Protein AF-A0A921JZB7-F1 (afdb_monomer)

Secondary structure (DSSP, 8-state):
-------EEEEEEPPTT--------S---SHHHHHHHHHHT-TT--EEEEEESSPPPPTT-HHHHHHHHHHHHHHHHHHHTS---GGGEEEEEE--GGG----

Foldseek 3Di:
DDPPPDKDKDKDFDDPPDWDADDQDDDCQACLSVLQVVLNPPRQATMEIETEQDDGHGNVNNVVLLVVLQVSQCVSCVVHVHRGGSSNYHYDYDYYPVPPDDD

Nearest PDB structures (foldseek):
  3it6-assembly1_C  TM=7.399E-01  e=6.814E-04  Mycobacterium tuberculosis
  2v4i-assembly1_A  TM=5.986E-01  e=2.368E-02  Streptomyces clavuligerus
  1vz7-assembly2_D  TM=6.307E-01  e=1.146E-01  Streptomyces clavuligerus
  1vz7-assembly2_C  TM=5.506E-01  e=4.863E-01  Streptomyces clavuligerus
  7yia-assembly1_A  TM=3.024E-01  e=3.729E+00  Enterobacter cloacae

Organism: NCBI:txid499555

Radius of gyration: 14.34 Å; Cα contacts (8 Å, |Δi|>4): 172; chains: 1; bounding box: 37×34×43 Å

pLDDT: mean 76.75, std 13.87, range [37.22, 93.69]

Solvent-accessible surface area (backbone atoms only — not comparable to full-atom values): 6072 Å² total; per-residue (Å²): 133,82,78,77,78,80,67,50,72,45,79,50,70,56,58,88,94,52,69,59,84,58,84,79,83,80,79,74,78,21,20,33,49,48,52,29,52,66,38,41,77,43,79,57,38,39,34,39,39,36,38,33,67,39,83,67,48,50,60,87,38,45,72,58,51,50,54,52,30,36,53,50,16,50,55,55,18,73,75,62,86,41,96,46,48,43,80,18,36,36,40,42,64,38,67,45,87,83,73,80,68,89,131

Mean predicted aligned error: 8.25 Å

Structure (mmCIF, N/CA/C/O backbone):
data_AF-A0A921JZB7-F1
#
_entry.id   AF-A0A921JZB7-F1
#
loop_
_atom_site.group_PDB
_atom_site.id
_atom_site.type_symbol
_atom_site.label_atom_id
_atom_site.label_alt_id
_atom_site.label_comp_id
_atom_site.label_asym_id
_atom_site.label_entity_id
_atom_site.label_seq_id
_atom_site.pdbx_PDB_ins_code
_atom_site.Cartn_x
_atom_site.Cartn_y
_atom_site.Cartn_z
_atom_site.occupancy
_atom_site.B_iso_or_equiv
_atom_site.auth_seq_id
_atom_site.auth_comp_id
_atom_site.auth_asym_id
_atom_site.auth_atom_id
_atom_site.pdbx_PDB_model_num
ATOM 1 N N . MET A 1 1 ? 21.494 21.172 -8.335 1.00 37.22 1 MET A N 1
ATOM 2 C CA . MET A 1 1 ? 20.216 21.342 -7.623 1.00 37.22 1 MET A CA 1
ATOM 3 C C . MET A 1 1 ? 19.284 20.327 -8.255 1.00 37.22 1 MET A C 1
ATOM 5 O O . MET A 1 1 ? 18.818 20.564 -9.355 1.00 37.22 1 MET A O 1
ATOM 9 N N . THR A 1 2 ? 19.217 19.125 -7.690 1.00 41.50 2 THR A N 1
ATOM 10 C CA . THR A 1 2 ? 18.379 18.038 -8.208 1.00 41.50 2 THR A CA 1
ATOM 11 C C . THR A 1 2 ? 16.935 18.421 -7.927 1.00 41.50 2 THR A C 1
ATOM 13 O O . THR A 1 2 ? 16.573 18.605 -6.765 1.00 41.50 2 THR A O 1
ATOM 16 N N . GLU A 1 3 ? 16.151 18.639 -8.978 1.00 43.69 3 GLU A N 1
ATOM 17 C CA . GLU A 1 3 ? 14.711 18.827 -8.851 1.00 43.69 3 GLU A CA 1
ATOM 18 C C . GLU A 1 3 ? 14.161 17.567 -8.180 1.00 43.69 3 GLU A C 1
ATOM 20 O O . GLU A 1 3 ? 14.335 16.462 -8.690 1.00 43.69 3 GLU A O 1
ATOM 25 N N . LEU A 1 4 ? 13.602 17.705 -6.974 1.00 47.25 4 LEU A N 1
ATOM 26 C CA . LEU A 1 4 ? 12.794 16.634 -6.410 1.00 47.25 4 LEU A CA 1
ATOM 27 C C . LEU A 1 4 ? 11.572 16.525 -7.317 1.00 47.25 4 LEU A C 1
ATOM 29 O O . LEU A 1 4 ? 10.673 17.361 -7.226 1.00 47.25 4 LEU A O 1
ATOM 33 N N . GLU A 1 5 ? 11.560 15.531 -8.201 1.00 56.22 5 GLU A N 1
ATOM 34 C CA . GLU A 1 5 ? 10.347 15.144 -8.911 1.00 56.22 5 GLU A CA 1
ATOM 35 C C . GLU A 1 5 ? 9.253 14.919 -7.862 1.00 56.22 5 GLU A C 1
ATOM 37 O O . GLU A 1 5 ? 9.412 14.167 -6.895 1.00 56.22 5 GLU A O 1
ATOM 42 N N . SER A 1 6 ? 8.178 15.697 -7.974 1.00 59.75 6 SER A N 1
ATOM 43 C CA . SER A 1 6 ? 7.086 15.664 -7.013 1.00 59.75 6 SER A CA 1
ATOM 44 C C . SER A 1 6 ? 6.345 14.344 -7.184 1.00 59.75 6 SER A C 1
ATOM 46 O O . SER A 1 6 ? 5.681 14.128 -8.191 1.00 59.75 6 SER A O 1
ATOM 48 N N . VAL A 1 7 ? 6.476 13.455 -6.202 1.00 63.34 7 VAL A N 1
ATOM 49 C CA . VAL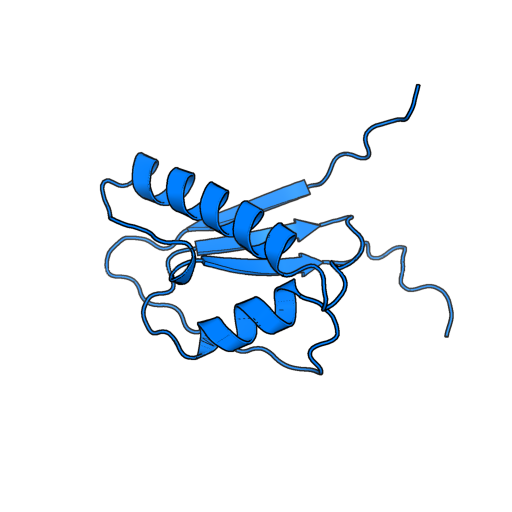 A 1 7 ? 5.721 12.202 -6.171 1.00 63.34 7 VAL A CA 1
ATOM 50 C C . VAL A 1 7 ? 4.288 12.507 -5.752 1.00 63.34 7 VAL A C 1
ATOM 52 O O . VAL A 1 7 ? 4.058 12.983 -4.636 1.00 63.34 7 VAL A O 1
ATOM 55 N N . ASP A 1 8 ? 3.318 12.209 -6.618 1.00 77.00 8 ASP A N 1
ATOM 56 C CA . ASP A 1 8 ? 1.902 12.365 -6.284 1.00 77.00 8 ASP A CA 1
ATOM 57 C C . ASP A 1 8 ? 1.453 11.134 -5.474 1.00 77.00 8 ASP A C 1
ATOM 59 O O . ASP A 1 8 ? 1.260 10.033 -6.003 1.00 77.00 8 ASP A O 1
ATOM 63 N N . VAL A 1 9 ? 1.361 11.302 -4.149 1.00 78.19 9 VAL A N 1
ATOM 64 C CA . VAL A 1 9 ? 0.941 10.252 -3.209 1.00 78.19 9 VAL A CA 1
ATOM 65 C C . VAL A 1 9 ? -0.503 10.488 -2.792 1.00 78.19 9 VAL A C 1
ATOM 67 O O . VAL A 1 9 ? -0.826 11.480 -2.135 1.00 78.19 9 VAL A O 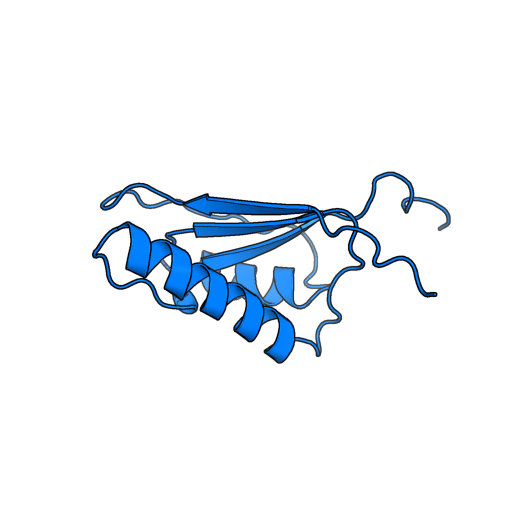1
ATOM 70 N N . ARG A 1 10 ? -1.379 9.528 -3.101 1.00 83.94 10 ARG A N 1
ATOM 71 C CA . ARG A 1 10 ? -2.788 9.562 -2.691 1.00 83.94 10 ARG A CA 1
ATOM 72 C C . ARG A 1 10 ? -3.095 8.467 -1.684 1.00 83.94 10 ARG A C 1
ATOM 74 O O . ARG A 1 10 ? -2.656 7.330 -1.821 1.00 83.94 10 ARG A O 1
ATOM 81 N N . LEU A 1 11 ? -3.898 8.812 -0.680 1.00 84.62 11 LEU A N 1
ATOM 82 C CA . LEU A 1 11 ? -4.330 7.895 0.370 1.00 84.62 11 LEU A CA 1
ATOM 83 C C . LEU A 1 11 ? -5.854 7.804 0.399 1.00 84.62 11 LEU A C 1
ATOM 85 O O . LEU A 1 11 ? -6.550 8.770 0.716 1.00 84.62 11 LEU A O 1
ATOM 89 N N . LEU A 1 12 ? -6.371 6.614 0.110 1.00 84.31 12 LEU A N 1
ATOM 90 C CA . LEU A 1 12 ? -7.795 6.302 0.174 1.00 84.31 12 LEU A CA 1
ATOM 91 C C . LEU A 1 12 ? -8.054 5.504 1.451 1.00 84.31 12 LEU A C 1
ATOM 93 O O . LEU A 1 12 ? -7.478 4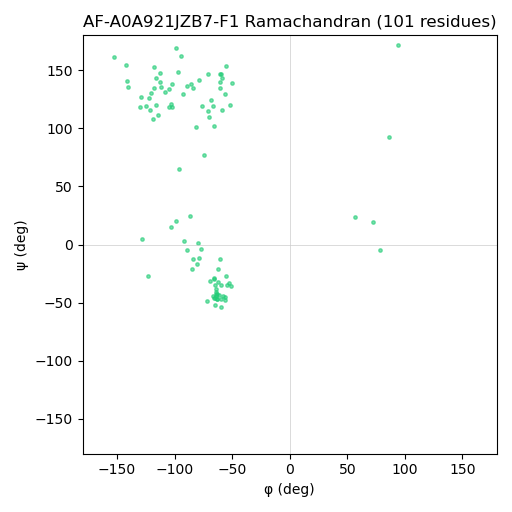.437 1.626 1.00 84.31 12 LEU A O 1
ATOM 97 N N . SER A 1 13 ? -8.911 5.997 2.349 1.00 8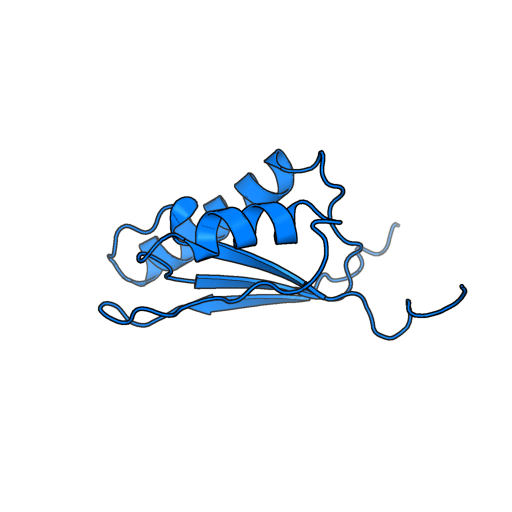5.06 13 SER A N 1
ATOM 98 C CA . SER A 1 13 ? -9.198 5.333 3.632 1.00 85.06 13 SER A CA 1
ATOM 99 C C . SER A 1 13 ? -10.676 4.977 3.793 1.00 85.06 13 SER A C 1
ATOM 101 O O . SER A 1 13 ? -11.569 5.819 3.666 1.00 85.06 13 SER A O 1
ATOM 103 N N . LEU A 1 14 ? -10.944 3.728 4.162 1.00 81.19 14 LEU A N 1
ATOM 104 C CA . LEU A 1 14 ? -12.286 3.190 4.367 1.00 81.19 14 LEU A CA 1
ATOM 105 C C . LEU A 1 14 ? -12.856 3.617 5.713 1.00 81.19 14 LEU A C 1
ATOM 107 O O . LEU A 1 14 ? -12.149 3.669 6.723 1.00 81.19 14 LEU A O 1
ATOM 111 N N . ARG A 1 15 ? -14.156 3.921 5.735 1.00 79.06 15 ARG A N 1
ATOM 112 C CA . ARG A 1 15 ? -14.851 4.253 6.982 1.00 79.06 15 ARG A CA 1
ATOM 113 C C . ARG A 1 15 ? -14.770 3.070 7.961 1.00 79.06 15 ARG A C 1
ATOM 115 O O . ARG A 1 15 ? -14.804 1.918 7.518 1.00 79.06 15 ARG A O 1
ATOM 122 N N . PRO A 1 16 ? -14.706 3.329 9.278 1.00 71.75 16 PRO A N 1
ATOM 123 C CA . PRO A 1 16 ? -14.778 2.271 10.280 1.00 71.75 16 PRO A CA 1
ATOM 124 C C . PRO A 1 16 ? -15.976 1.341 10.034 1.00 71.75 16 PRO A C 1
ATOM 126 O O . PRO A 1 16 ? -17.053 1.793 9.652 1.00 71.75 16 PRO A O 1
ATOM 129 N N . GLY A 1 17 ? -15.771 0.032 10.200 1.00 69.38 17 GLY A N 1
ATOM 130 C CA . GLY A 1 17 ? -16.799 -0.989 9.951 1.00 69.38 17 GLY A CA 1
ATOM 131 C C . GLY A 1 17 ? -17.027 -1.347 8.476 1.00 69.38 17 GLY A C 1
ATOM 132 O O . GLY A 1 17 ? -17.766 -2.285 8.195 1.00 69.38 17 GLY A O 1
ATOM 133 N N . THR A 1 18 ? -16.373 -0.660 7.533 1.00 73.06 18 THR A N 1
ATOM 134 C CA . THR A 1 18 ? -16.383 -1.044 6.114 1.00 73.06 18 THR A CA 1
ATOM 135 C C . THR A 1 18 ? -15.237 -2.009 5.828 1.00 73.06 18 THR A C 1
ATOM 137 O O . THR A 1 18 ? -14.107 -1.786 6.263 1.00 73.06 18 THR A O 1
ATOM 140 N N . THR A 1 19 ? -15.524 -3.065 5.073 1.00 66.88 19 THR A N 1
ATOM 141 C CA . THR A 1 19 ? -14.521 -3.978 4.516 1.00 66.88 19 THR A CA 1
ATOM 142 C C . THR A 1 19 ? -14.497 -3.814 3.006 1.00 66.88 19 THR A C 1
ATOM 144 O O . THR A 1 19 ? -15.561 -3.811 2.386 1.00 66.88 19 THR A O 1
ATOM 147 N N . ALA A 1 20 ? -13.314 -3.737 2.406 1.00 73.06 20 ALA A N 1
ATOM 148 C CA . ALA A 1 20 ? -13.168 -3.854 0.961 1.00 73.06 20 ALA A CA 1
ATOM 149 C C . ALA A 1 20 ? -12.318 -5.075 0.615 1.00 73.06 20 ALA A C 1
ATOM 151 O O . ALA A 1 20 ? -11.493 -5.526 1.410 1.00 73.06 20 ALA A O 1
ATOM 152 N N . ARG A 1 21 ? -12.560 -5.616 -0.576 1.00 72.19 21 ARG A N 1
ATOM 153 C CA . ARG A 1 21 ? -11.730 -6.652 -1.183 1.00 72.19 21 ARG A CA 1
ATOM 154 C C . ARG A 1 21 ? -10.862 -6.001 -2.242 1.00 72.19 21 ARG A C 1
ATOM 156 O O . ARG A 1 21 ? -11.352 -5.161 -2.993 1.00 72.19 21 ARG A O 1
ATOM 163 N N . ILE A 1 22 ? -9.602 -6.405 -2.287 1.00 75.75 22 ILE A N 1
ATOM 164 C CA . ILE A 1 22 ? -8.699 -6.066 -3.380 1.00 75.75 22 ILE A CA 1
ATOM 165 C C . ILE A 1 22 ? -8.483 -7.340 -4.171 1.00 75.75 22 ILE A C 1
ATOM 167 O O . ILE A 1 22 ? -8.196 -8.383 -3.587 1.00 75.75 22 ILE A O 1
ATOM 171 N N . ASP A 1 23 ? -8.628 -7.229 -5.483 1.00 75.19 23 ASP A N 1
ATOM 172 C CA . ASP A 1 23 ? -8.185 -8.250 -6.415 1.00 75.19 23 ASP A CA 1
ATOM 173 C C . ASP A 1 23 ? -6.910 -7.749 -7.097 1.00 75.19 23 ASP A C 1
ATOM 175 O O . ASP A 1 23 ? -6.829 -6.581 -7.487 1.00 75.19 23 ASP A O 1
ATOM 179 N N . VAL A 1 24 ? -5.901 -8.611 -7.182 1.00 76.44 24 VAL A N 1
ATOM 180 C CA . VAL A 1 24 ? -4.599 -8.279 -7.766 1.00 76.44 24 VAL A CA 1
ATOM 181 C C . VAL A 1 24 ? -4.379 -9.199 -8.953 1.00 76.44 24 VAL A C 1
ATOM 183 O O . VAL A 1 24 ? -4.121 -10.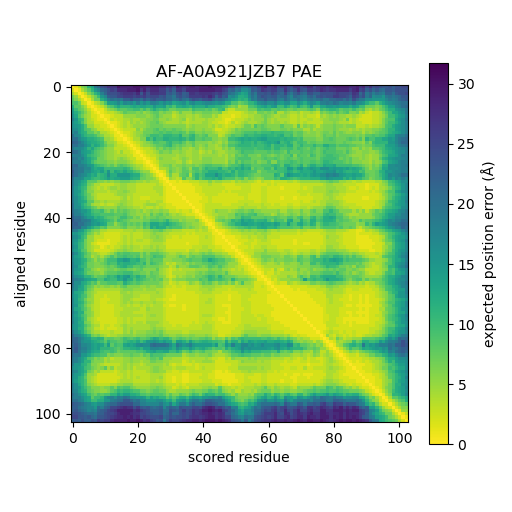392 -8.794 1.00 76.44 24 VAL A O 1
ATOM 186 N N . ALA A 1 25 ? -4.474 -8.633 -10.153 1.00 69.69 25 ALA A N 1
ATOM 187 C CA . ALA A 1 25 ? -4.235 -9.344 -11.399 1.00 69.69 25 ALA A CA 1
ATOM 188 C C . ALA A 1 25 ? -2.806 -9.107 -11.908 1.00 69.69 25 ALA A C 1
ATOM 190 O O . ALA A 1 25 ? -2.244 -8.028 -11.738 1.00 69.69 25 ALA A O 1
ATOM 191 N N . GLY A 1 26 ? -2.245 -10.112 -12.584 1.00 67.56 26 GLY A N 1
ATOM 192 C CA . GLY A 1 26 ? -0.913 -10.042 -13.191 1.00 67.56 26 GLY A CA 1
ATOM 193 C C . GLY A 1 26 ? 0.223 -10.580 -12.307 1.00 67.56 26 GLY A C 1
ATOM 194 O O . GLY A 1 26 ? -0.008 -10.964 -11.160 1.00 67.56 26 GLY A O 1
ATOM 195 N N . PRO A 1 27 ? 1.441 -10.695 -12.868 1.00 67.75 27 PRO A N 1
ATOM 196 C CA . PRO A 1 27 ? 2.615 -11.204 -12.160 1.00 67.75 27 PRO A CA 1
ATOM 197 C C . PRO A 1 27 ? 3.130 -10.211 -11.108 1.00 67.75 27 PRO A C 1
ATOM 199 O O . PRO A 1 27 ? 3.097 -9.000 -11.326 1.00 67.75 27 PRO A O 1
ATOM 202 N N . ASP A 1 28 ? 3.675 -10.730 -10.006 1.00 67.50 28 ASP A N 1
ATOM 203 C CA . ASP A 1 28 ? 4.277 -9.936 -8.928 1.00 67.50 28 ASP A CA 1
ATOM 204 C C . ASP A 1 28 ? 5.647 -9.394 -9.370 1.00 67.50 28 ASP A C 1
ATOM 206 O O . ASP A 1 28 ? 6.693 -9.936 -9.037 1.00 67.50 28 ASP A O 1
ATOM 210 N N . ARG A 1 29 ? 5.643 -8.346 -10.199 1.00 76.62 29 ARG A N 1
ATOM 211 C CA . ARG A 1 29 ? 6.869 -7.722 -10.735 1.00 76.62 29 ARG A CA 1
ATOM 212 C C . ARG A 1 29 ? 7.421 -6.600 -9.852 1.00 76.62 29 ARG A C 1
ATOM 214 O O . ARG A 1 29 ? 8.473 -6.052 -10.165 1.00 76.62 29 ARG A O 1
ATOM 221 N N . SER A 1 30 ? 6.715 -6.247 -8.778 1.00 85.44 30 SER A N 1
ATOM 222 C CA . SER A 1 30 ? 7.083 -5.161 -7.874 1.00 85.44 30 SER A CA 1
ATOM 223 C C . SER A 1 30 ? 6.764 -5.503 -6.418 1.00 85.44 30 SER A C 1
ATOM 225 O O . SER A 1 30 ? 5.865 -6.305 -6.134 1.00 85.44 30 SER A O 1
ATOM 227 N N . ALA A 1 31 ? 7.488 -4.887 -5.482 1.00 88.06 31 ALA A N 1
ATOM 228 C CA . ALA A 1 31 ? 7.263 -5.107 -4.055 1.00 88.06 31 ALA A CA 1
ATOM 229 C C . ALA A 1 31 ? 5.884 -4.598 -3.598 1.00 88.06 31 ALA A C 1
ATOM 231 O O . ALA A 1 31 ? 5.294 -5.170 -2.681 1.00 88.06 31 ALA A O 1
ATOM 232 N N . GLU A 1 32 ? 5.335 -3.560 -4.237 1.00 88.69 32 GLU A N 1
ATOM 233 C CA . GLU A 1 32 ? 3.989 -3.052 -3.941 1.00 88.69 32 GLU A CA 1
ATOM 234 C C . GLU A 1 32 ? 2.915 -4.086 -4.288 1.00 88.69 32 GLU A C 1
ATOM 236 O O . GLU A 1 32 ? 2.024 -4.351 -3.477 1.00 88.69 32 GLU A O 1
ATOM 241 N N . LEU A 1 33 ? 3.021 -4.705 -5.470 1.00 86.94 33 LEU A N 1
ATOM 242 C CA . LEU A 1 33 ? 2.116 -5.769 -5.908 1.00 86.94 33 LEU A CA 1
ATOM 243 C C . LEU A 1 33 ? 2.225 -6.991 -4.996 1.00 86.94 33 LEU A C 1
ATOM 245 O O . LEU A 1 33 ? 1.201 -7.487 -4.520 1.00 86.94 33 LEU A O 1
ATOM 249 N N . ALA A 1 34 ? 3.451 -7.422 -4.685 1.00 87.56 34 ALA A N 1
ATOM 250 C CA . ALA A 1 34 ? 3.690 -8.555 -3.800 1.00 87.56 34 ALA A CA 1
ATOM 251 C C . ALA A 1 34 ? 3.122 -8.306 -2.386 1.00 87.56 34 ALA A C 1
ATOM 253 O O . ALA A 1 34 ? 2.439 -9.171 -1.827 1.00 87.56 34 ALA A O 1
ATOM 254 N N . TRP A 1 35 ? 3.314 -7.103 -1.828 1.00 89.62 35 TRP A N 1
ATOM 255 C CA . TRP A 1 35 ? 2.697 -6.694 -0.563 1.00 89.62 35 TRP A CA 1
ATOM 256 C C . TRP A 1 35 ? 1.171 -6.740 -0.641 1.00 89.62 35 TRP A C 1
ATOM 258 O O . TRP A 1 35 ? 0.514 -7.392 0.174 1.00 89.62 35 TRP A O 1
ATOM 268 N N . THR A 1 36 ? 0.586 -6.078 -1.637 1.00 89.00 36 THR A N 1
ATOM 269 C CA . THR A 1 36 ? -0.871 -5.974 -1.763 1.00 89.00 36 THR A CA 1
ATOM 270 C C . THR A 1 36 ? -1.526 -7.326 -2.014 1.00 89.00 36 THR A C 1
ATOM 272 O O . THR A 1 36 ? -2.582 -7.593 -1.442 1.00 89.00 36 THR A O 1
ATOM 275 N N . ARG A 1 37 ? -0.883 -8.238 -2.751 1.00 86.81 37 ARG A N 1
ATOM 276 C CA . ARG A 1 37 ? -1.354 -9.620 -2.926 1.00 86.81 37 ARG A CA 1
ATOM 277 C C . ARG A 1 37 ? -1.354 -10.401 -1.609 1.00 86.81 37 ARG A C 1
ATOM 279 O O . ARG A 1 37 ? -2.323 -11.109 -1.318 1.00 86.81 37 ARG A O 1
ATOM 286 N N . GLN A 1 38 ? -0.328 -10.238 -0.768 1.00 83.56 38 GLN A N 1
ATOM 287 C CA . GLN A 1 38 ? -0.358 -10.805 0.587 1.00 83.56 38 GLN A CA 1
ATOM 288 C C . GLN A 1 38 ? -1.543 -10.255 1.395 1.00 83.56 38 GLN A C 1
ATOM 290 O O . GLN A 1 38 ? -2.145 -10.988 2.182 1.00 83.56 38 GLN A O 1
ATOM 295 N N . LYS A 1 39 ? -1.919 -8.985 1.189 1.00 79.00 39 LYS A N 1
ATOM 296 C CA . LYS A 1 39 ? -3.031 -8.343 1.912 1.00 79.00 39 LYS A CA 1
ATOM 297 C C . LYS A 1 39 ? -4.409 -8.581 1.311 1.00 79.00 39 LYS A C 1
ATOM 299 O O . LYS A 1 39 ? -5.376 -8.511 2.060 1.00 79.00 39 LYS A O 1
ATOM 304 N N . ALA A 1 40 ? -4.520 -8.946 0.036 1.00 75.19 40 ALA A N 1
ATOM 305 C CA . ALA A 1 40 ? -5.790 -9.308 -0.601 1.00 75.19 40 ALA A CA 1
ATOM 306 C C . ALA A 1 40 ? -6.526 -10.438 0.149 1.00 75.19 40 ALA A C 1
ATOM 308 O O . ALA A 1 40 ? -7.754 -10.510 0.148 1.00 75.19 40 ALA A O 1
ATOM 309 N N . HIS A 1 41 ? -5.772 -11.283 0.857 1.00 68.06 41 HIS A N 1
ATOM 310 C CA . HIS A 1 41 ? -6.292 -12.372 1.682 1.00 68.06 41 HIS A CA 1
ATOM 311 C C . HIS A 1 41 ? -6.712 -11.935 3.098 1.00 68.06 41 HIS A C 1
ATOM 313 O O . HIS A 1 41 ? -7.389 -12.691 3.799 1.00 68.06 41 HIS A O 1
ATOM 319 N N . SER A 1 42 ? -6.346 -10.723 3.529 1.00 67.69 42 SER A N 1
ATOM 320 C CA . SER A 1 42 ? -6.757 -10.167 4.817 1.00 67.69 42 SER A CA 1
ATOM 321 C C . SER A 1 42 ? -8.136 -9.513 4.715 1.00 67.69 42 SER A C 1
ATOM 323 O O . SER A 1 42 ? -8.413 -8.726 3.813 1.00 67.69 42 SER A O 1
ATOM 325 N N . ARG A 1 43 ? -9.018 -9.783 5.685 1.00 68.44 43 ARG A N 1
ATOM 326 C CA . ARG A 1 43 ? -10.337 -9.122 5.782 1.00 68.44 43 ARG A CA 1
ATOM 327 C C . ARG A 1 43 ? -10.271 -7.720 6.398 1.00 68.44 43 ARG A C 1
ATOM 329 O O . ARG A 1 43 ? -11.311 -7.094 6.588 1.00 68.44 43 ARG A O 1
ATOM 336 N N . SER A 1 44 ? -9.077 -7.248 6.741 1.00 76.19 44 SER A N 1
ATOM 337 C CA . SER A 1 44 ? -8.874 -6.061 7.568 1.00 76.19 44 SER A CA 1
ATOM 338 C C . SER A 1 44 ? -8.462 -4.812 6.793 1.00 76.19 44 SER A C 1
ATOM 340 O O . SER A 1 44 ? -8.028 -3.848 7.408 1.00 76.19 44 SER A O 1
ATOM 342 N N . LEU A 1 45 ? -8.609 -4.776 5.464 1.00 85.06 45 LEU A N 1
ATOM 343 C CA . LEU A 1 45 ? -8.206 -3.600 4.697 1.00 85.06 45 LEU A CA 1
ATOM 344 C C . LEU A 1 45 ? -8.912 -2.329 5.202 1.00 85.06 45 LEU A C 1
ATOM 346 O O . LEU A 1 45 ? -10.139 -2.282 5.321 1.00 85.06 45 LEU A O 1
ATOM 350 N N . ARG A 1 46 ? -8.120 -1.289 5.466 1.00 86.00 46 ARG A N 1
ATOM 351 C CA . ARG A 1 46 ? -8.545 0.034 5.938 1.00 86.00 46 ARG A CA 1
ATOM 352 C C . ARG A 1 46 ? -8.102 1.164 5.028 1.00 86.00 46 ARG A C 1
ATOM 354 O O . ARG A 1 46 ? -8.767 2.199 5.020 1.00 86.00 46 ARG A O 1
ATOM 361 N N . ALA A 1 47 ? -7.013 0.999 4.284 1.00 88.25 47 ALA A N 1
ATOM 362 C CA . ALA A 1 47 ? -6.548 2.029 3.369 1.00 88.25 47 ALA A CA 1
ATOM 363 C C . ALA A 1 47 ? -5.763 1.477 2.177 1.00 88.25 47 ALA A C 1
ATOM 365 O O . ALA A 1 47 ? -5.263 0.354 2.208 1.00 88.25 47 ALA A O 1
ATOM 366 N N . ILE A 1 48 ? -5.659 2.299 1.136 1.00 89.62 48 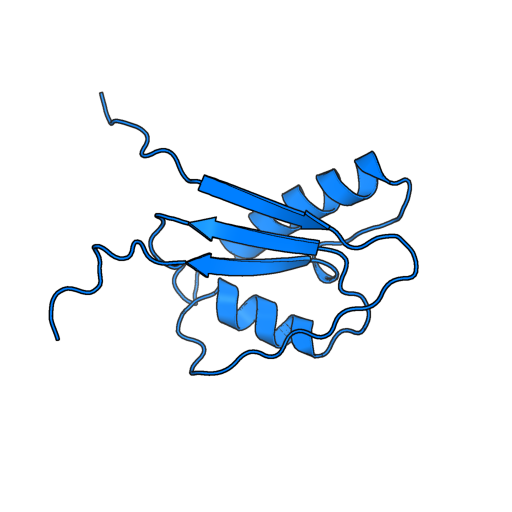ILE A N 1
ATOM 367 C CA . ILE A 1 48 ? -4.846 2.056 -0.053 1.00 89.62 48 ILE A CA 1
ATOM 368 C C . ILE A 1 48 ? -3.979 3.291 -0.290 1.00 89.62 48 ILE A C 1
ATOM 370 O O . ILE A 1 48 ? -4.498 4.409 -0.360 1.00 89.62 48 ILE A O 1
ATOM 374 N N . VAL A 1 49 ? -2.673 3.076 -0.407 1.00 90.50 49 VAL A N 1
ATOM 375 C CA . VAL A 1 49 ? -1.700 4.073 -0.857 1.00 90.50 49 VAL A CA 1
ATOM 376 C C . VAL A 1 49 ? -1.521 3.927 -2.364 1.00 90.50 49 VAL A C 1
ATOM 378 O O . VAL A 1 49 ? -1.275 2.830 -2.859 1.00 90.50 49 VAL A O 1
ATOM 381 N N . VAL A 1 50 ? -1.627 5.033 -3.088 1.00 88.12 50 VAL A N 1
ATOM 382 C CA . VAL A 1 50 ? -1.356 5.102 -4.524 1.00 88.12 50 VAL A CA 1
ATOM 383 C C . VAL A 1 50 ? -0.169 6.030 -4.724 1.00 88.12 50 VAL A C 1
ATOM 385 O O . VAL A 1 50 ? -0.240 7.196 -4.334 1.00 88.12 50 VAL A O 1
ATOM 388 N N . THR A 1 51 ? 0.909 5.517 -5.308 1.00 84.88 51 THR A N 1
ATOM 389 C CA . THR A 1 51 ? 2.072 6.314 -5.715 1.00 84.88 51 THR A CA 1
ATOM 390 C C . THR A 1 51 ? 2.039 6.473 -7.230 1.00 84.88 51 THR A C 1
ATOM 392 O O . THR A 1 51 ? 2.058 5.478 -7.948 1.00 84.88 51 THR A O 1
ATOM 395 N N . ALA A 1 52 ? 1.941 7.705 -7.725 1.00 81.31 52 ALA A N 1
ATOM 396 C CA . ALA A 1 52 ? 1.945 7.999 -9.157 1.00 81.31 52 ALA A CA 1
ATOM 397 C C . ALA A 1 52 ? 3.213 8.765 -9.554 1.00 81.31 52 ALA A C 1
ATOM 399 O O . ALA A 1 52 ? 3.740 9.547 -8.760 1.00 81.31 52 ALA A O 1
ATOM 400 N N . GLY A 1 53 ? 3.694 8.526 -10.777 1.00 69.44 53 GLY A N 1
ATOM 401 C CA . GLY A 1 53 ? 4.902 9.178 -11.297 1.00 69.44 53 GLY A CA 1
ATOM 402 C C . GLY A 1 53 ? 6.197 8.668 -10.659 1.00 69.44 53 GLY A C 1
ATOM 403 O O . GLY A 1 53 ? 7.214 9.349 -10.699 1.00 69.44 53 GLY A O 1
ATOM 404 N N . CYS A 1 54 ? 6.163 7.482 -10.042 1.00 70.31 54 CYS A N 1
ATOM 405 C CA . CYS A 1 54 ? 7.352 6.813 -9.530 1.00 70.31 54 CYS A CA 1
ATOM 406 C C . CYS A 1 54 ? 7.599 5.496 -10.261 1.00 70.31 54 CYS A C 1
ATOM 408 O O . CYS A 1 54 ? 6.638 4.754 -10.500 1.00 70.31 54 CYS A O 1
ATOM 410 N N . PRO A 1 55 ? 8.875 5.145 -10.507 1.00 73.38 55 PRO A N 1
ATOM 411 C CA . PRO A 1 55 ? 9.216 3.793 -10.904 1.00 73.38 55 PRO A CA 1
ATOM 412 C C . PRO A 1 55 ? 8.761 2.818 -9.816 1.00 73.38 55 PRO A C 1
ATOM 414 O O . PRO A 1 55 ? 8.826 3.112 -8.618 1.00 73.38 55 PRO A O 1
ATOM 417 N N . SER A 1 56 ? 8.289 1.650 -10.247 1.00 80.38 56 SER A N 1
ATOM 418 C CA . SER A 1 56 ? 7.858 0.599 -9.326 1.00 80.38 56 SER A CA 1
ATOM 419 C C . SER A 1 56 ? 9.016 0.162 -8.429 1.00 80.38 56 SER A C 1
ATOM 421 O O . SER A 1 56 ? 10.153 0.014 -8.887 1.00 80.38 56 SER A O 1
ATOM 423 N N . ILE A 1 57 ? 8.728 -0.082 -7.152 1.00 82.62 57 ILE A N 1
ATOM 424 C CA . ILE A 1 57 ? 9.720 -0.569 -6.202 1.00 82.62 57 ILE A CA 1
ATOM 425 C C . ILE A 1 57 ? 10.096 -2.005 -6.604 1.00 82.62 57 ILE A C 1
ATOM 427 O O . ILE A 1 57 ? 9.217 -2.871 -6.695 1.00 82.62 57 ILE A O 1
ATOM 431 N N . PRO A 1 58 ? 11.392 -2.299 -6.822 1.00 82.31 58 PRO A N 1
ATOM 432 C CA . PRO A 1 58 ? 11.841 -3.648 -7.147 1.00 82.31 58 PRO A CA 1
ATOM 433 C C . PRO A 1 58 ? 11.387 -4.662 -6.095 1.00 82.31 58 PRO A C 1
ATOM 435 O O . PRO A 1 58 ? 11.249 -4.312 -4.928 1.00 82.31 58 PRO A O 1
ATOM 438 N N . GLU A 1 59 ? 11.230 -5.933 -6.466 1.00 74.31 59 GLU A N 1
ATOM 439 C CA . GLU A 1 59 ? 10.736 -6.995 -5.568 1.00 74.31 59 GLU A CA 1
ATOM 440 C C . GLU A 1 59 ? 11.509 -7.098 -4.236 1.00 74.31 59 GLU A C 1
ATOM 442 O O . GLU A 1 59 ? 10.925 -7.365 -3.192 1.00 74.31 59 GLU A O 1
ATOM 447 N N . HIS A 1 60 ? 12.812 -6.805 -4.230 1.00 77.06 60 HIS A N 1
ATOM 448 C CA . HIS A 1 60 ? 13.646 -6.798 -3.021 1.00 77.06 60 HIS A CA 1
ATOM 449 C C . HIS A 1 60 ? 13.459 -5.552 -2.129 1.00 77.06 60 HIS A C 1
ATOM 451 O O . HIS A 1 60 ? 14.038 -5.469 -1.049 1.00 77.06 60 HIS A O 1
ATOM 457 N N . GLY A 1 61 ? 12.650 -4.578 -2.547 1.00 83.81 61 GLY A N 1
ATOM 458 C CA . GLY A 1 61 ? 12.388 -3.321 -1.845 1.00 83.81 61 GLY A CA 1
ATOM 459 C C . GLY A 1 61 ? 11.267 -3.388 -0.802 1.00 83.81 61 GLY A C 1
ATOM 460 O O . GLY A 1 61 ? 10.665 -2.359 -0.488 1.00 83.81 61 GLY A O 1
ATOM 461 N N . PHE A 1 62 ? 10.974 -4.567 -0.246 1.00 86.62 62 PHE A N 1
ATOM 462 C CA . PHE A 1 62 ? 9.903 -4.759 0.743 1.00 86.62 62 PHE A CA 1
ATOM 463 C C . PHE A 1 62 ? 10.014 -3.826 1.960 1.00 86.62 62 PHE A C 1
ATOM 465 O O . PHE A 1 62 ? 8.993 -3.345 2.448 1.00 86.62 62 PHE A O 1
ATOM 472 N N . ASP A 1 63 ? 11.225 -3.500 2.417 1.00 89.81 63 ASP A N 1
ATOM 473 C CA . ASP A 1 63 ? 11.438 -2.570 3.538 1.00 89.81 63 ASP A CA 1
ATOM 474 C C . ASP A 1 63 ? 11.004 -1.132 3.223 1.00 89.81 63 ASP A C 1
ATOM 476 O O . ASP A 1 63 ? 10.641 -0.362 4.119 1.00 89.81 63 ASP A O 1
ATOM 480 N N . VAL A 1 64 ? 11.071 -0.733 1.950 1.00 89.06 64 VAL A N 1
ATOM 481 C CA . VAL A 1 64 ? 10.582 0.576 1.497 1.00 89.06 64 VAL A CA 1
ATOM 482 C C . VAL A 1 64 ? 9.060 0.571 1.524 1.00 89.06 64 VAL A C 1
ATOM 484 O O . VAL A 1 64 ? 8.459 1.451 2.141 1.00 89.06 64 VAL A O 1
ATOM 487 N N . VAL A 1 65 ? 8.444 -0.467 0.951 1.00 90.56 65 VAL A N 1
ATOM 488 C CA . VAL A 1 65 ? 6.988 -0.648 0.970 1.00 90.56 65 VAL A CA 1
ATOM 489 C C . VAL A 1 65 ? 6.459 -0.664 2.401 1.00 90.56 65 VAL A C 1
ATOM 491 O O . VAL A 1 65 ? 5.541 0.094 2.707 1.00 90.56 65 VAL A O 1
ATOM 494 N N . HIS A 1 66 ? 7.085 -1.439 3.294 1.00 92.25 66 HIS A N 1
ATOM 495 C CA . HIS A 1 66 ? 6.711 -1.523 4.706 1.00 92.25 66 HIS A CA 1
ATOM 496 C C . HIS A 1 66 ? 6.725 -0.149 5.390 1.00 92.25 66 HIS A C 1
ATOM 498 O O . HIS A 1 66 ? 5.775 0.207 6.084 1.00 92.25 66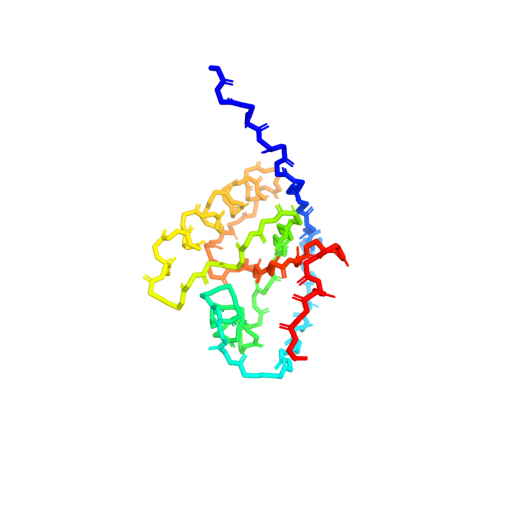 HIS A O 1
ATOM 504 N N . ARG A 1 67 ? 7.767 0.663 5.166 1.00 91.75 67 ARG A N 1
ATOM 505 C CA . ARG A 1 67 ? 7.855 2.018 5.740 1.00 91.75 67 ARG A CA 1
ATOM 506 C C . ARG A 1 67 ? 6.756 2.953 5.232 1.00 91.75 67 ARG A C 1
ATOM 508 O O . ARG A 1 67 ? 6.220 3.742 6.017 1.00 91.75 67 ARG A O 1
ATOM 515 N N . ILE A 1 68 ? 6.398 2.858 3.949 1.00 90.88 68 ILE A N 1
ATOM 516 C CA . ILE A 1 68 ? 5.319 3.666 3.361 1.00 90.88 68 ILE A CA 1
ATOM 517 C C . ILE A 1 68 ? 3.977 3.290 3.996 1.00 90.88 68 ILE A C 1
ATOM 519 O O . ILE A 1 68 ? 3.266 4.157 4.510 1.00 90.88 68 ILE A O 1
ATOM 523 N N . VAL A 1 69 ? 3.641 1.998 4.012 1.00 92.00 69 VAL A N 1
ATOM 524 C CA . VAL A 1 69 ? 2.353 1.529 4.542 1.00 92.00 69 VAL A CA 1
ATOM 525 C C . VAL A 1 69 ? 2.253 1.685 6.060 1.00 92.00 69 VAL A C 1
ATOM 527 O O . VAL A 1 69 ? 1.173 1.981 6.560 1.00 92.00 69 VAL A O 1
ATOM 530 N N . GLU A 1 70 ? 3.361 1.581 6.801 1.00 93.69 70 GLU A N 1
ATOM 531 C CA . GLU A 1 70 ? 3.401 1.892 8.235 1.00 93.69 70 GLU A CA 1
ATOM 532 C C . GLU A 1 70 ? 3.105 3.374 8.497 1.00 93.69 70 GLU A C 1
ATOM 534 O O . GLU A 1 70 ? 2.316 3.710 9.385 1.00 93.69 70 GLU A O 1
ATOM 539 N N . SER A 1 71 ? 3.696 4.270 7.706 1.00 91.94 71 SER A N 1
ATOM 540 C CA . SER A 1 71 ? 3.437 5.709 7.818 1.00 91.94 71 SER A CA 1
ATOM 541 C C . SER A 1 71 ? 1.977 6.038 7.493 1.00 91.94 71 SER A C 1
ATOM 543 O O . SER A 1 71 ? 1.327 6.787 8.226 1.00 91.94 71 SER A O 1
ATOM 545 N N . ALA A 1 72 ? 1.425 5.416 6.448 1.00 90.38 72 ALA A N 1
ATOM 546 C CA . ALA A 1 72 ? 0.016 5.548 6.097 1.00 90.38 72 ALA A CA 1
ATOM 547 C C . ALA A 1 72 ? -0.908 4.995 7.196 1.00 90.38 72 ALA A C 1
ATOM 549 O O . ALA A 1 72 ? -1.885 5.649 7.559 1.00 90.38 72 ALA A O 1
ATOM 550 N N . ALA A 1 73 ? -0.586 3.837 7.776 1.00 90.25 73 ALA A N 1
ATOM 551 C CA . ALA A 1 73 ? -1.348 3.240 8.870 1.00 90.25 73 ALA A CA 1
ATOM 552 C C . ALA A 1 73 ? -1.402 4.168 10.093 1.00 90.25 73 ALA A C 1
ATOM 554 O O . ALA A 1 73 ? -2.489 4.445 10.604 1.00 90.25 73 ALA A O 1
AT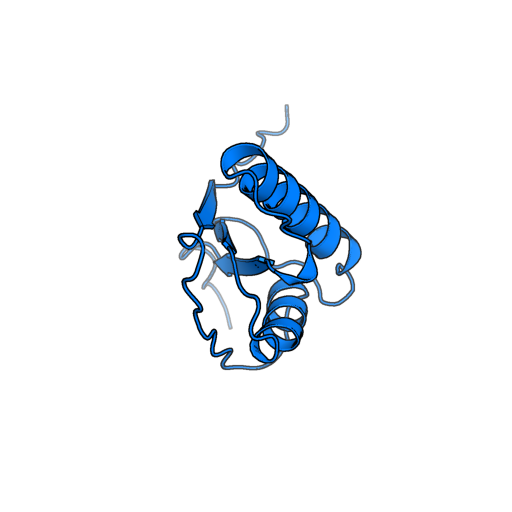OM 555 N N . LYS A 1 74 ? -0.255 4.740 10.495 1.00 90.62 74 LYS A N 1
ATOM 556 C CA . LYS A 1 74 ? -0.173 5.737 11.580 1.00 90.62 74 LYS A CA 1
ATOM 557 C C . LYS A 1 74 ? -1.043 6.962 11.292 1.00 90.62 74 LYS A C 1
ATOM 559 O O . LYS A 1 74 ? -1.778 7.405 12.173 1.00 90.62 74 LYS A O 1
ATOM 564 N N . PHE A 1 75 ? -1.010 7.475 10.061 1.00 88.62 75 PHE A N 1
ATOM 565 C CA . PHE A 1 75 ? -1.828 8.620 9.656 1.00 88.62 75 PHE A CA 1
ATOM 566 C C . PHE A 1 75 ? -3.336 8.319 9.723 1.00 88.62 75 PHE A C 1
ATOM 568 O O . PHE A 1 75 ? -4.109 9.097 10.294 1.00 88.62 75 PHE A O 1
ATOM 575 N N . VAL A 1 76 ? -3.766 7.173 9.182 1.00 85.19 76 VAL A N 1
ATOM 576 C CA . VAL A 1 76 ? -5.181 6.761 9.187 1.00 85.19 76 VAL A CA 1
ATOM 577 C C . VAL A 1 76 ? -5.667 6.476 10.607 1.00 85.19 76 VAL A C 1
ATOM 579 O O . VAL A 1 76 ? -6.755 6.926 10.973 1.00 85.19 76 VAL A O 1
ATOM 582 N N . GLY A 1 77 ? -4.868 5.771 11.411 1.00 84.19 77 GLY A N 1
ATOM 583 C CA . GLY A 1 77 ? -5.208 5.430 12.791 1.00 84.19 77 GLY A CA 1
ATOM 584 C C . GLY A 1 77 ? -5.302 6.660 13.693 1.00 84.19 77 GLY A C 1
ATOM 585 O O . GLY A 1 77 ? -6.304 6.838 14.391 1.00 84.19 77 GLY A O 1
ATOM 586 N N . GLY A 1 78 ? -4.324 7.569 13.600 1.00 82.62 78 GLY A N 1
ATOM 587 C CA . GLY A 1 78 ? -4.308 8.822 14.362 1.00 82.62 78 GLY A CA 1
ATOM 588 C C . GLY A 1 78 ? -5.482 9.749 14.034 1.00 82.62 78 GLY A C 1
ATOM 589 O O . GLY A 1 78 ? -6.009 10.416 14.919 1.00 82.62 78 GLY A O 1
ATOM 590 N N . SER A 1 79 ? -5.957 9.732 12.786 1.00 71.06 79 SER A N 1
ATOM 591 C CA . SER A 1 79 ? -7.080 10.573 12.347 1.00 71.06 79 SER A CA 1
ATOM 592 C C . SER A 1 79 ? -8.461 10.017 12.719 1.00 71.06 79 SER A C 1
ATOM 594 O O . SER A 1 79 ? -9.453 10.739 12.621 1.00 71.06 79 SER A O 1
ATOM 596 N N . ARG A 1 80 ? -8.568 8.726 13.077 1.00 64.88 80 ARG A N 1
ATOM 597 C CA . ARG A 1 80 ? -9.863 8.022 13.208 1.00 64.88 80 ARG A CA 1
ATOM 598 C C . ARG A 1 80 ? -10.071 7.280 14.527 1.00 64.88 80 ARG A C 1
ATOM 600 O O . ARG A 1 80 ? -11.076 6.582 14.655 1.00 64.88 80 ARG A O 1
ATOM 607 N N . GLY A 1 81 ? -9.144 7.386 15.484 1.00 67.81 81 GLY A N 1
ATOM 608 C CA . GLY A 1 81 ? -9.257 6.724 16.794 1.00 67.81 81 GLY A CA 1
ATOM 609 C C . GLY A 1 81 ? -9.428 5.203 16.696 1.00 67.81 81 GLY A C 1
ATOM 610 O O . GLY A 1 81 ? -10.019 4.584 17.573 1.00 67.81 81 GLY A O 1
ATOM 611 N N . THR A 1 82 ? -8.975 4.616 15.588 1.00 73.25 82 THR A N 1
ATOM 612 C CA . THR A 1 82 ? -9.077 3.187 15.286 1.00 73.25 82 THR A CA 1
ATOM 613 C C . THR A 1 82 ? -7.662 2.649 15.165 1.00 73.25 82 THR A C 1
ATOM 615 O O . THR A 1 82 ? -6.836 3.273 14.503 1.00 73.25 82 THR A O 1
ATOM 618 N N . GLU A 1 83 ? -7.376 1.501 15.774 1.00 81.62 83 GLU A N 1
ATOM 619 C CA . GLU A 1 83 ? -6.090 0.834 15.578 1.00 81.62 83 GLU A CA 1
ATOM 620 C C . GLU A 1 83 ? -5.991 0.363 14.120 1.00 81.62 83 GLU A C 1
ATOM 622 O O . GLU A 1 83 ? -6.854 -0.368 13.629 1.00 81.62 83 GLU A O 1
ATOM 627 N N . VAL A 1 84 ? -4.989 0.877 13.406 1.00 85.56 84 VAL A N 1
ATOM 628 C CA . VAL A 1 84 ? -4.688 0.534 12.014 1.00 85.56 84 VAL A CA 1
ATOM 629 C C . VAL A 1 84 ? -3.207 0.203 11.960 1.00 85.56 84 VAL A C 1
ATOM 631 O O . VAL A 1 84 ? -2.368 1.051 12.273 1.00 85.56 84 VAL A O 1
ATOM 634 N N . GLY A 1 85 ? -2.895 -1.033 11.588 1.00 88.25 85 GLY A N 1
ATOM 635 C CA . GLY A 1 85 ? -1.529 -1.501 11.405 1.00 88.25 85 GLY A CA 1
ATOM 636 C C . GLY A 1 85 ? -1.104 -1.491 9.934 1.00 88.25 85 GLY A C 1
ATOM 637 O O . GLY A 1 85 ? -1.945 -1.388 9.039 1.00 88.25 85 GLY A O 1
ATOM 638 N N . PRO A 1 86 ? 0.197 -1.681 9.650 1.00 87.38 86 PRO A N 1
ATOM 639 C CA . PRO A 1 86 ? 0.701 -1.867 8.285 1.00 87.38 86 PRO A CA 1
ATOM 640 C C . PRO A 1 86 ? -0.062 -2.954 7.513 1.00 87.38 86 PRO A C 1
ATOM 642 O O . PRO A 1 86 ? -0.312 -2.831 6.319 1.00 87.38 86 PRO A O 1
ATOM 645 N N . ILE A 1 87 ? -0.478 -4.017 8.209 1.00 86.44 87 ILE A N 1
ATOM 646 C CA . ILE A 1 87 ? -1.242 -5.138 7.645 1.00 86.44 87 ILE A CA 1
ATOM 647 C C . ILE A 1 87 ? -2.613 -4.738 7.079 1.00 86.44 87 ILE A C 1
ATOM 649 O O . ILE A 1 87 ? -3.144 -5.445 6.226 1.00 86.44 87 ILE A O 1
ATOM 653 N N . ASP A 1 88 ? -3.152 -3.603 7.513 1.00 87.25 88 ASP A N 1
ATOM 654 C CA . ASP A 1 88 ? -4.459 -3.091 7.105 1.00 87.25 88 ASP A CA 1
ATOM 655 C C . ASP A 1 88 ? -4.370 -2.143 5.898 1.00 87.25 88 ASP A C 1
ATOM 657 O O . ASP A 1 88 ? -5.374 -1.560 5.480 1.00 87.25 88 ASP A O 1
ATOM 661 N N . VAL A 1 89 ? -3.172 -1.954 5.339 1.00 89.38 89 VAL A N 1
ATOM 662 C CA . VAL A 1 89 ? -2.911 -0.993 4.270 1.00 89.38 89 VAL A CA 1
ATOM 663 C C . VAL A 1 89 ? -2.342 -1.705 3.048 1.00 89.38 89 VAL A C 1
ATOM 665 O O . VAL A 1 89 ? -1.338 -2.416 3.122 1.00 89.38 89 VAL A O 1
ATOM 668 N N . ALA A 1 90 ? -2.990 -1.494 1.906 1.00 90.94 90 ALA A N 1
ATOM 669 C CA . ALA A 1 90 ? -2.479 -1.890 0.601 1.00 90.94 90 ALA A CA 1
ATOM 670 C C . ALA A 1 90 ? -1.728 -0.734 -0.069 1.00 90.94 90 ALA A C 1
ATOM 672 O O . ALA A 1 90 ? -1.909 0.432 0.288 1.00 90.94 90 ALA A O 1
ATOM 673 N N . ILE A 1 91 ? -0.912 -1.060 -1.065 1.00 90.31 91 ILE A N 1
ATOM 674 C CA . ILE A 1 91 ? -0.156 -0.090 -1.854 1.00 90.31 91 ILE A CA 1
ATOM 675 C C . ILE A 1 91 ? -0.101 -0.491 -3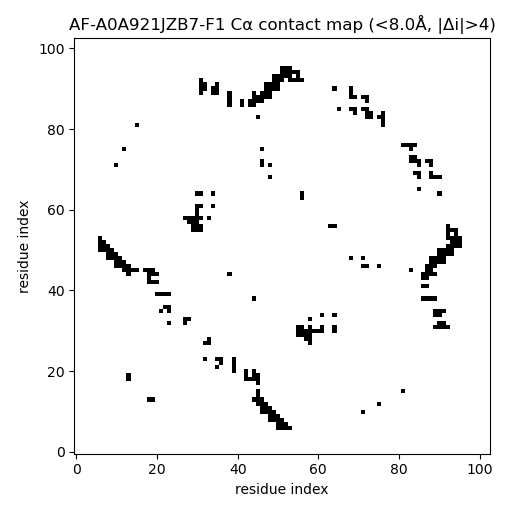.330 1.00 90.31 91 ILE A C 1
ATOM 677 O O . ILE A 1 91 ? 0.051 -1.665 -3.664 1.00 90.31 91 ILE A O 1
ATOM 681 N N . CYS A 1 92 ? -0.207 0.482 -4.225 1.00 87.12 92 CYS A N 1
ATOM 682 C CA . CYS A 1 92 ? 0.040 0.269 -5.645 1.00 87.12 92 CYS A CA 1
ATOM 683 C C . CYS A 1 92 ? 0.794 1.453 -6.250 1.00 87.12 92 CYS A C 1
ATOM 685 O O . CYS A 1 92 ? 0.439 2.610 -6.013 1.00 87.12 92 CYS A O 1
ATOM 687 N N . GLY A 1 93 ? 1.804 1.136 -7.058 1.00 83.81 93 GLY A N 1
ATOM 688 C CA . GLY A 1 93 ? 2.452 2.094 -7.942 1.00 83.81 93 GLY A CA 1
ATOM 689 C C . GLY A 1 93 ? 1.697 2.203 -9.262 1.00 83.81 93 GLY A C 1
ATOM 690 O O . GLY A 1 93 ? 1.260 1.196 -9.820 1.00 83.81 93 GLY A O 1
ATOM 691 N N . VAL A 1 94 ? 1.539 3.425 -9.753 1.00 76.75 94 VAL A N 1
ATOM 692 C CA . VAL A 1 94 ? 1.035 3.735 -11.089 1.00 76.75 94 VAL A CA 1
ATOM 693 C C . VAL A 1 94 ? 2.186 4.384 -11.845 1.00 76.75 94 VAL A C 1
ATOM 695 O O . VAL A 1 94 ? 2.607 5.491 -11.503 1.00 76.75 94 VAL A O 1
ATOM 698 N N . ALA A 1 95 ? 2.708 3.670 -12.844 1.00 66.69 95 ALA A N 1
ATOM 699 C CA . ALA A 1 95 ? 3.718 4.216 -13.741 1.00 66.69 95 ALA A CA 1
ATOM 700 C C . ALA A 1 95 ? 3.157 5.446 -14.467 1.00 66.69 95 ALA A C 1
ATOM 702 O O . ALA A 1 95 ? 1.955 5.509 -14.756 1.00 66.69 95 ALA A O 1
ATOM 703 N N . ASP A 1 96 ? 4.021 6.419 -14.745 1.00 63.16 96 ASP A N 1
ATOM 704 C CA . ASP A 1 96 ? 3.630 7.561 -15.561 1.00 63.16 96 ASP A CA 1
ATOM 705 C C . ASP A 1 96 ? 3.205 7.060 -16.957 1.00 63.16 96 ASP A C 1
ATOM 707 O O . ASP A 1 96 ? 3.888 6.208 -17.536 1.00 63.16 96 ASP A O 1
ATOM 711 N N . PRO A 1 97 ? 2.082 7.536 -17.526 1.00 55.16 97 PRO A N 1
ATOM 712 C CA . PRO A 1 97 ? 1.660 7.139 -18.868 1.00 55.16 97 PRO A CA 1
ATOM 713 C C . PRO A 1 97 ? 2.677 7.500 -19.969 1.00 55.16 97 PRO A C 1
ATOM 715 O O . PRO A 1 97 ? 2.535 7.009 -21.088 1.00 55.16 97 PRO A O 1
ATOM 718 N N . GLY A 1 98 ? 3.692 8.325 -19.685 1.00 52.56 98 GLY A N 1
ATOM 719 C CA . GLY A 1 98 ? 4.833 8.584 -20.568 1.00 52.56 98 GLY A CA 1
ATOM 720 C C . GLY A 1 98 ? 5.921 7.499 -20.561 1.00 52.56 98 GLY A C 1
ATOM 721 O O . GLY A 1 98 ? 6.766 7.500 -21.451 1.00 52.56 98 GLY A O 1
ATOM 722 N N . GLU A 1 99 ? 5.887 6.555 -19.614 1.00 49.09 99 GLU A N 1
ATOM 723 C CA . GLU A 1 99 ? 6.857 5.453 -19.473 1.00 49.09 99 GLU A CA 1
ATOM 724 C C . GLU A 1 99 ? 6.338 4.128 -20.075 1.00 49.09 99 GLU A C 1
ATOM 726 O O . GLU A 1 99 ? 6.815 3.041 -19.761 1.00 49.09 99 GLU A O 1
ATOM 731 N N . VAL A 1 100 ? 5.353 4.191 -20.977 1.00 47.59 100 VAL A N 1
ATOM 732 C CA . VAL A 1 100 ? 5.091 3.114 -21.949 1.00 47.59 100 VAL A CA 1
ATOM 733 C C . VAL A 1 100 ? 5.782 3.453 -23.265 1.00 47.59 100 VAL A C 1
ATOM 735 O O . VAL A 1 100 ? 5.145 3.688 -24.288 1.00 47.59 100 VAL A O 1
ATOM 738 N N . ALA A 1 101 ? 7.110 3.495 -23.234 1.00 47.69 101 ALA A N 1
ATOM 739 C CA . ALA A 1 101 ? 7.922 3.550 -24.436 1.00 47.69 101 ALA A CA 1
ATOM 740 C C . ALA A 1 101 ? 8.924 2.390 -24.423 1.00 47.69 101 ALA A C 1
ATOM 742 O O . ALA A 1 101 ? 9.773 2.292 -23.545 1.00 47.69 101 ALA A O 1
ATOM 743 N N . GLU A 1 102 ? 8.789 1.553 -25.454 1.00 41.22 102 GLU A N 1
ATOM 744 C CA . GLU A 1 102 ? 9.753 0.568 -25.957 1.00 41.22 102 GLU A CA 1
ATOM 745 C C . GLU A 1 102 ? 9.739 -0.820 -25.280 1.00 41.22 102 GLU A C 1
ATOM 747 O O . GLU A 1 102 ? 10.410 -1.110 -24.289 1.00 41.22 102 GLU A O 1
ATOM 752 N N . HIS A 1 103 ? 8.957 -1.721 -25.883 1.00 37.44 103 HIS A N 1
ATOM 753 C CA . HIS A 1 103 ? 9.338 -3.120 -26.100 1.00 37.44 103 HIS A CA 1
ATOM 754 C C . HIS A 1 103 ? 9.386 -3.364 -27.607 1.00 37.44 103 HIS A C 1
ATOM 756 O O . HIS A 1 103 ? 8.475 -2.848 -28.298 1.00 37.44 103 HIS A O 1
#

Sequence (103 aa):
MTELESVDVRLLSLRPGTTARIDVAGPDRSAELAWTRQKAHSRSLRAIVVTAGCPSIPEHGFDVVHRIVESAAKFVGGSRGTEVGPIDVAICGVADPGEVAEH